Protein AF-A0A729HWI6-F1 (afdb_monomer_lite)

Organism: NCBI:txid224729

Radius of gyration: 14.66 Å; chains: 1; bounding box: 31×27×49 Å

Secondary structure (DSSP, 8-state):
------HHHHHHTT-EEEEEEEEE-TTT--EEEEEEEEEEEEETTEEE-GGGTHHHHHHTT-HHHHHHHH-

Sequence (71 aa):
MKSQLNILQGIMEKQFIPYIQPVVDAETERLIGGEVLMRWRKSDKEILTPEKFLQEAECAGLIIRMTCDLL

Structure (mmCIF, N/CA/C/O backbone):
data_AF-A0A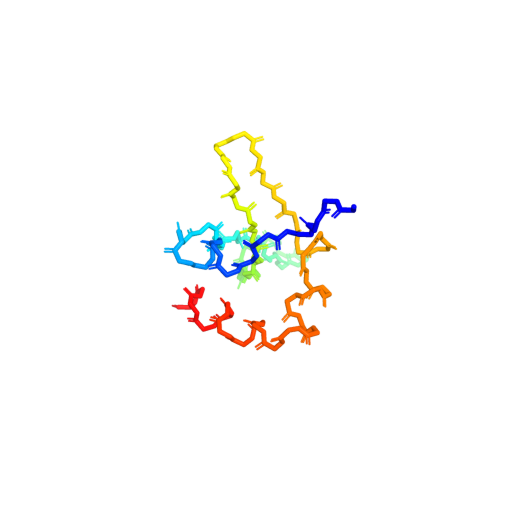729HWI6-F1
#
_entry.id   AF-A0A729HWI6-F1
#
loop_
_atom_site.group_PDB
_atom_site.id
_atom_site.type_symbol
_atom_site.label_atom_id
_atom_site.label_alt_id
_atom_site.label_comp_id
_atom_site.label_asym_id
_atom_site.label_entity_id
_atom_site.label_seq_id
_atom_site.pdbx_PDB_ins_code
_atom_site.Cartn_x
_atom_site.Cartn_y
_atom_site.Cartn_z
_atom_site.occupancy
_atom_site.B_iso_or_equiv
_atom_site.auth_seq_id
_atom_site.auth_comp_id
_atom_site.auth_asym_id
_atom_site.auth_atom_id
_atom_site.pdbx_PDB_model_num
ATOM 1 N N . MET A 1 1 ? -2.451 -6.303 30.236 1.00 39.06 1 MET A N 1
ATOM 2 C CA . MET A 1 1 ? -1.874 -6.406 28.878 1.00 39.06 1 MET A CA 1
ATOM 3 C C . MET A 1 1 ? -2.672 -5.485 27.977 1.00 39.06 1 MET A C 1
ATOM 5 O O . MET A 1 1 ? -3.858 -5.725 27.818 1.00 39.06 1 MET A O 1
ATOM 9 N N . LYS A 1 2 ? -2.090 -4.379 27.498 1.00 37.06 2 LYS A N 1
ATOM 10 C CA . LYS A 1 2 ? -2.773 -3.482 26.554 1.00 37.06 2 LYS A CA 1
ATOM 11 C C . LYS A 1 2 ? -2.869 -4.231 25.218 1.00 37.06 2 LYS A C 1
ATOM 13 O O . LYS A 1 2 ? -1.831 -4.412 24.588 1.00 37.06 2 LYS A O 1
ATOM 18 N N . SER A 1 3 ? -4.050 -4.735 24.846 1.00 41.38 3 SER A N 1
ATOM 19 C CA . SER A 1 3 ? -4.286 -5.300 23.508 1.00 41.38 3 SER A CA 1
ATOM 20 C C . SER A 1 3 ? -3.926 -4.219 22.486 1.00 41.38 3 SER A C 1
ATOM 22 O O . SER A 1 3 ? -4.325 -3.065 22.645 1.00 41.38 3 SER A O 1
ATOM 24 N N . GLN A 1 4 ? -2.909 -4.471 21.665 1.00 57.78 4 GLN A N 1
ATOM 25 C CA . GLN A 1 4 ? -3.038 -5.046 20.321 1.00 57.78 4 GLN A CA 1
ATOM 26 C C . GLN A 1 4 ? -3.861 -4.129 19.408 1.00 57.78 4 GLN A C 1
ATOM 28 O O . GLN A 1 4 ? -4.885 -3.570 19.794 1.00 57.78 4 GLN A O 1
ATOM 33 N N . LEU A 1 5 ? -3.282 -3.831 18.255 1.00 65.56 5 LEU A N 1
ATOM 34 C CA . LEU A 1 5 ? -3.695 -2.783 17.338 1.00 65.56 5 LEU A CA 1
ATOM 35 C C . LEU A 1 5 ? -5.187 -2.946 16.990 1.00 65.56 5 LEU A C 1
ATOM 37 O O . LEU A 1 5 ? -5.567 -3.957 16.427 1.00 65.56 5 LEU A O 1
ATOM 41 N N . ASN A 1 6 ? -6.054 -1.973 17.301 1.00 88.88 6 ASN A N 1
ATOM 42 C CA . ASN A 1 6 ? -7.485 -2.103 16.986 1.00 88.88 6 ASN A CA 1
ATOM 43 C C . ASN A 1 6 ? -7.729 -1.947 15.471 1.00 88.88 6 ASN A C 1
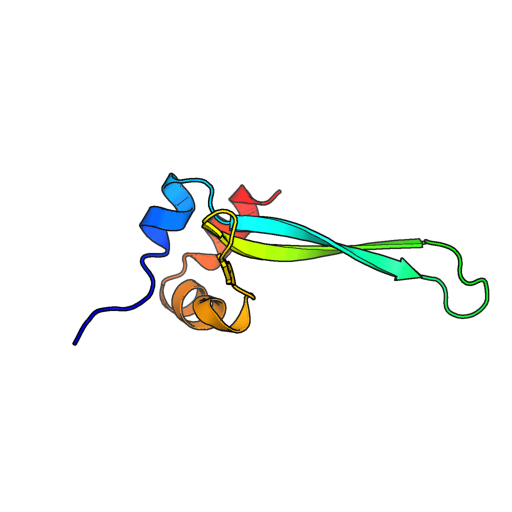ATOM 45 O O . ASN A 1 6 ? -8.030 -0.856 14.983 1.00 88.88 6 ASN A O 1
ATOM 49 N N . ILE A 1 7 ? -7.551 -3.042 14.727 1.00 93.94 7 ILE A N 1
ATOM 50 C CA . ILE A 1 7 ? -7.663 -3.094 13.262 1.00 93.94 7 ILE A CA 1
ATOM 51 C C . ILE A 1 7 ? -9.089 -2.765 12.816 1.00 93.94 7 ILE A C 1
ATOM 53 O O . ILE A 1 7 ? -9.265 -2.010 11.867 1.00 93.94 7 ILE A O 1
ATOM 57 N N . LEU A 1 8 ? -10.110 -3.259 13.525 1.00 94.00 8 LEU A N 1
ATOM 58 C CA . LEU A 1 8 ? -11.512 -2.961 1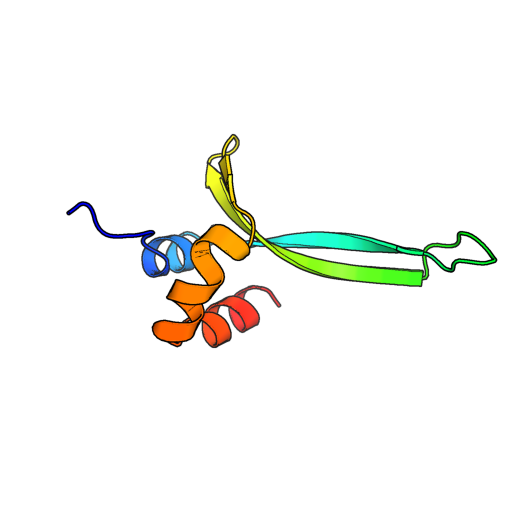3.211 1.00 94.00 8 LEU A CA 1
ATOM 59 C C . LEU A 1 8 ? -11.803 -1.459 13.262 1.00 94.00 8 LEU A C 1
ATOM 61 O O . LEU A 1 8 ? -12.442 -0.933 12.352 1.00 94.00 8 LEU A O 1
ATOM 65 N N . GLN A 1 9 ? -11.293 -0.760 14.282 1.00 94.19 9 GLN A N 1
ATOM 66 C CA . GLN A 1 9 ? -11.401 0.697 14.351 1.00 94.19 9 GLN A CA 1
ATOM 67 C C . GLN A 1 9 ? -10.712 1.354 13.153 1.00 94.19 9 GLN A C 1
ATOM 69 O O . GLN A 1 9 ? -11.309 2.207 12.502 1.00 94.19 9 GLN A O 1
ATOM 74 N N . GLY A 1 10 ? -9.499 0.910 12.811 1.00 94.81 10 GLY A N 1
ATOM 75 C CA . GLY A 1 10 ? -8.772 1.427 11.651 1.00 94.81 10 GLY A CA 1
ATOM 76 C C . GLY A 1 10 ? -9.514 1.225 10.324 1.00 94.81 10 GLY A C 1
ATOM 77 O O . GLY A 1 10 ? -9.481 2.111 9.471 1.00 94.81 10 GLY A O 1
ATOM 78 N N . ILE A 1 11 ? -10.225 0.103 10.159 1.00 95.00 11 ILE A N 1
ATOM 79 C CA . ILE A 1 11 ? -11.079 -0.161 8.989 1.00 95.00 11 ILE A CA 1
ATOM 80 C C . ILE A 1 11 ? -12.239 0.841 8.960 1.00 95.00 11 ILE A C 1
ATOM 82 O O . ILE A 1 11 ? -12.440 1.518 7.952 1.00 95.00 11 ILE A O 1
ATOM 86 N N . MET A 1 12 ? -12.975 0.982 10.069 1.00 94.25 12 MET A N 1
ATOM 87 C CA . MET A 1 12 ? -14.114 1.908 10.162 1.00 94.25 12 MET A CA 1
ATOM 88 C C . MET A 1 12 ? -13.704 3.367 9.917 1.00 94.25 12 MET A C 1
ATOM 90 O O . MET A 1 12 ? -14.443 4.120 9.285 1.00 94.25 12 MET A O 1
ATOM 94 N N . GLU A 1 13 ? -12.513 3.754 10.372 1.00 94.94 13 GLU A N 1
ATOM 95 C CA . GLU A 1 13 ? -11.952 5.099 10.209 1.00 94.94 13 GLU A CA 1
ATOM 96 C C . GLU A 1 13 ? -11.203 5.303 8.878 1.00 94.94 13 GLU A C 1
ATOM 98 O O . GLU A 1 13 ? -10.617 6.366 8.667 1.00 94.94 13 GLU A O 1
ATOM 103 N N . LYS A 1 14 ? -11.207 4.317 7.967 1.00 94.88 14 LYS A N 1
ATOM 104 C CA . LYS A 1 14 ? -10.492 4.361 6.673 1.00 94.88 14 LYS A CA 1
ATOM 105 C C . LYS A 1 14 ? -9.006 4.726 6.810 1.00 94.88 14 LYS A C 1
ATOM 107 O O . LYS A 1 14 ? -8.447 5.493 6.024 1.00 94.88 14 LYS A O 1
ATOM 112 N N . GLN A 1 15 ? -8.358 4.177 7.833 1.00 96.06 15 GLN A N 1
ATOM 113 C CA . GLN A 1 15 ? -6.949 4.429 8.136 1.00 96.06 15 GLN A CA 1
ATOM 114 C C . GLN A 1 15 ? -5.984 3.569 7.314 1.00 96.06 15 GLN A C 1
ATOM 116 O O . GLN A 1 15 ? -4.789 3.865 7.268 1.00 96.06 15 GLN A O 1
ATOM 121 N N . PHE A 1 16 ? -6.481 2.517 6.665 1.00 96.88 16 PHE A N 1
ATOM 122 C CA . PHE A 1 16 ? -5.706 1.703 5.737 1.00 96.88 16 PHE A CA 1
ATOM 123 C C . PHE A 1 16 ? -5.726 2.352 4.354 1.00 96.88 16 PHE A C 1
ATOM 125 O O . PHE A 1 16 ? -6.776 2.462 3.730 1.00 96.88 16 PHE A O 1
ATOM 132 N N . ILE A 1 17 ? -4.567 2.828 3.908 1.00 96.81 17 ILE A N 1
ATOM 133 C CA . ILE A 1 17 ? -4.410 3.626 2.689 1.00 96.81 17 ILE A CA 1
ATOM 134 C C . ILE A 1 17 ? -3.407 2.975 1.729 1.00 96.81 17 ILE A C 1
ATOM 136 O O . ILE A 1 17 ? -2.466 2.316 2.190 1.00 96.81 17 ILE A O 1
ATOM 140 N N . PRO A 1 18 ? -3.571 3.152 0.405 1.00 97.00 18 PRO A N 1
ATOM 141 C CA . PRO A 1 18 ? -2.653 2.590 -0.571 1.00 97.00 18 PRO A CA 1
ATOM 142 C C . PRO A 1 18 ? -1.429 3.492 -0.724 1.00 97.00 18 PRO A C 1
ATOM 144 O O . PRO A 1 18 ? -1.536 4.707 -0.892 1.00 97.00 18 PRO A O 1
ATOM 147 N N . TYR A 1 19 ? -0.253 2.885 -0.686 1.00 97.19 19 TYR A N 1
ATOM 148 C CA . TYR A 1 19 ? 0.979 3.466 -1.203 1.00 97.19 19 TYR A CA 1
ATOM 149 C C . TYR A 1 19 ? 1.294 2.783 -2.526 1.00 97.19 19 TYR A C 1
ATOM 151 O O . TYR A 1 19 ? 1.100 1.578 -2.643 1.00 97.19 19 TYR A O 1
ATOM 159 N N . ILE A 1 20 ? 1.787 3.533 -3.509 1.00 97.38 20 ILE A N 1
ATOM 160 C CA . ILE A 1 20 ? 2.175 2.977 -4.807 1.00 97.38 20 ILE A CA 1
ATOM 161 C C . ILE A 1 20 ? 3.693 3.008 -4.908 1.00 97.38 20 ILE A C 1
ATOM 163 O O . ILE A 1 20 ? 4.290 4.086 -4.892 1.00 97.38 20 ILE A O 1
ATOM 167 N N . GLN A 1 21 ? 4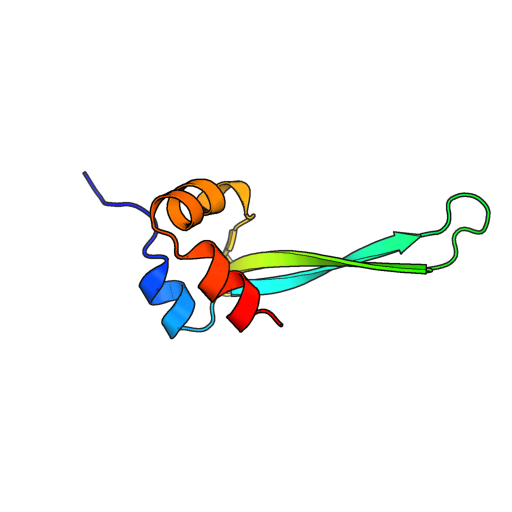.315 1.837 -4.998 1.00 98.00 21 GLN A N 1
ATOM 168 C CA . GLN A 1 21 ? 5.744 1.723 -5.261 1.00 98.00 21 GLN A CA 1
ATOM 169 C C . GLN A 1 21 ? 5.973 1.607 -6.774 1.00 98.00 21 GLN A C 1
ATOM 171 O O . GLN A 1 21 ? 5.460 0.666 -7.376 1.00 98.00 21 GLN A O 1
ATOM 176 N N . PRO A 1 22 ? 6.720 2.532 -7.405 1.00 97.75 22 PRO A N 1
ATOM 177 C CA . PRO A 1 22 ? 7.028 2.454 -8.829 1.00 97.75 22 PRO A CA 1
ATOM 178 C C . PRO A 1 22 ? 7.760 1.159 -9.189 1.00 97.75 22 PRO A C 1
ATOM 180 O O . PRO A 1 22 ? 8.726 0.785 -8.522 1.00 97.75 22 PRO A O 1
ATOM 183 N N . VAL A 1 23 ? 7.336 0.521 -10.277 1.00 98.31 23 VAL A N 1
ATOM 184 C CA . VAL A 1 23 ? 8.063 -0.579 -10.917 1.00 98.31 23 VAL A CA 1
ATOM 185 C C . VAL A 1 23 ? 8.662 -0.044 -12.209 1.00 98.31 23 VAL A C 1
ATOM 187 O O . VAL A 1 23 ? 7.945 0.492 -13.059 1.00 98.31 23 VAL A O 1
ATOM 190 N N . VAL A 1 24 ? 9.980 -0.167 -12.337 1.00 98.12 24 VAL A N 1
ATOM 191 C CA . VAL A 1 24 ? 10.746 0.328 -13.483 1.00 98.12 24 VAL A CA 1
ATOM 192 C C . VAL A 1 24 ? 11.333 -0.834 -14.270 1.00 98.12 24 VAL A C 1
ATOM 194 O O . VAL A 1 24 ? 11.722 -1.852 -13.698 1.00 98.12 24 VAL A O 1
ATOM 197 N N . ASP A 1 25 ? 11.378 -0.679 -15.586 1.00 98.31 25 ASP A N 1
ATOM 198 C CA . ASP A 1 25 ? 12.094 -1.588 -16.469 1.00 98.31 25 ASP A CA 1
ATOM 199 C C . ASP A 1 25 ? 13.606 -1.448 -16.238 1.00 98.31 25 ASP A C 1
ATOM 201 O O . ASP A 1 25 ? 14.133 -0.337 -16.231 1.00 98.31 25 ASP A O 1
ATOM 205 N N . ALA A 1 26 ? 14.303 -2.563 -16.014 1.00 97.38 26 ALA A N 1
ATOM 206 C CA . ALA A 1 26 ? 15.703 -2.545 -15.583 1.00 97.38 26 ALA A CA 1
ATOM 207 C C . ALA A 1 26 ? 16.693 -2.149 -16.692 1.00 97.38 26 ALA A C 1
ATOM 209 O O . ALA A 1 26 ? 17.807 -1.733 -16.383 1.00 97.38 26 ALA A O 1
ATOM 210 N N . GLU A 1 27 ? 16.312 -2.284 -17.965 1.00 98.19 27 GLU A N 1
ATOM 211 C CA . GLU A 1 27 ? 17.176 -1.943 -19.103 1.00 98.19 27 GLU A CA 1
ATOM 212 C C . GLU A 1 27 ? 16.944 -0.507 -19.578 1.00 98.19 27 GLU A C 1
ATOM 214 O O . GLU A 1 27 ? 17.882 0.208 -19.925 1.00 98.19 27 GLU A O 1
ATOM 219 N N . THR A 1 28 ? 15.680 -0.086 -19.616 1.00 97.69 28 THR A N 1
ATOM 220 C CA . THR A 1 28 ? 15.251 1.200 -20.181 1.00 97.69 28 THR A CA 1
ATOM 221 C C . THR A 1 28 ? 14.983 2.271 -19.129 1.00 97.69 28 THR A C 1
ATOM 223 O O . THR A 1 28 ? 14.750 3.423 -19.497 1.00 97.69 28 THR A O 1
ATOM 226 N N . GLU A 1 29 ? 14.963 1.898 -17.845 1.00 96.62 29 GLU A N 1
ATOM 227 C CA . GLU A 1 29 ? 14.625 2.743 -16.688 1.00 96.62 29 GLU A CA 1
ATOM 228 C C . GLU 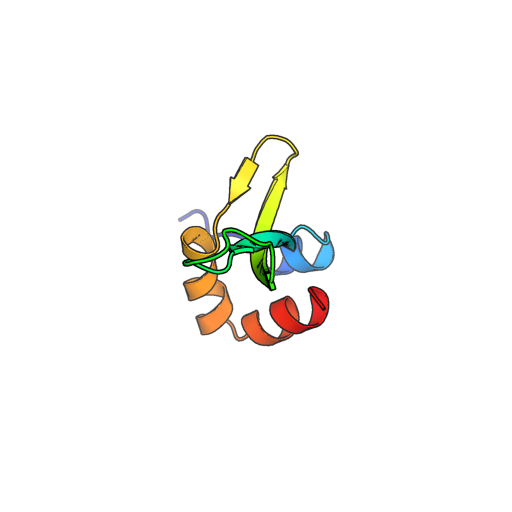A 1 29 ? 13.232 3.394 -16.769 1.00 96.62 29 GLU A C 1
ATOM 230 O O . GLU A 1 29 ? 12.893 4.309 -16.013 1.00 96.62 29 GLU A O 1
ATOM 235 N N . ARG A 1 30 ? 12.380 2.927 -17.687 1.00 98.19 30 ARG A N 1
ATOM 236 C CA . ARG A 1 30 ? 11.032 3.468 -17.861 1.00 98.19 30 ARG A CA 1
ATOM 237 C C . ARG A 1 30 ? 10.110 2.946 -16.771 1.00 98.19 30 ARG A C 1
ATOM 239 O O . ARG A 1 30 ? 10.150 1.773 -16.414 1.00 98.19 30 ARG A O 1
ATOM 246 N N . LEU A 1 31 ? 9.223 3.812 -16.286 1.00 97.94 31 LEU A N 1
ATOM 247 C CA . LEU A 1 31 ? 8.114 3.410 -15.425 1.00 97.94 31 LEU A CA 1
ATOM 248 C C . LEU A 1 31 ? 7.185 2.468 -16.202 1.00 97.94 31 LEU A C 1
ATOM 250 O O . LEU A 1 31 ? 6.608 2.874 -17.211 1.00 97.94 31 LEU A O 1
ATOM 254 N N . ILE A 1 32 ? 7.026 1.238 -15.718 1.00 97.81 32 ILE A N 1
ATOM 255 C CA . ILE A 1 32 ? 6.184 0.208 -16.351 1.00 97.81 32 ILE A CA 1
ATOM 256 C C . ILE A 1 32 ? 4.980 -0.196 -15.500 1.00 97.81 32 ILE A C 1
ATOM 258 O O . ILE A 1 32 ? 4.089 -0.889 -15.985 1.00 97.81 32 ILE A O 1
ATOM 262 N N . GLY A 1 33 ? 4.915 0.251 -14.247 1.00 97.62 33 GLY A N 1
ATOM 263 C CA . GLY A 1 33 ? 3.775 -0.019 -13.382 1.00 97.62 33 GLY A CA 1
ATOM 264 C C . GLY A 1 33 ? 3.989 0.457 -11.954 1.00 97.62 33 GLY A C 1
ATOM 265 O O . GLY A 1 33 ? 4.890 1.247 -11.665 1.00 97.62 33 GLY A O 1
ATOM 266 N N . GLY A 1 34 ? 3.151 -0.045 -11.053 1.00 97.06 34 GLY A N 1
ATOM 267 C CA . GLY A 1 34 ? 3.285 0.200 -9.628 1.00 97.06 34 GLY A CA 1
ATOM 268 C C . GLY A 1 34 ? 2.704 -0.936 -8.800 1.00 97.06 34 GLY A C 1
ATOM 269 O O . GLY A 1 34 ? 1.699 -1.536 -9.176 1.00 97.06 34 GLY A O 1
ATOM 270 N N . GLU A 1 35 ? 3.344 -1.217 -7.673 1.00 97.50 35 GLU A N 1
ATOM 271 C CA . GLU A 1 35 ? 2.848 -2.151 -6.669 1.00 97.50 35 GLU A CA 1
ATOM 272 C C . GLU A 1 35 ? 2.025 -1.391 -5.624 1.00 97.50 35 GLU A C 1
ATOM 274 O O . GLU A 1 35 ? 2.481 -0.388 -5.066 1.00 97.50 35 GLU A O 1
ATOM 279 N N . VAL A 1 36 ? 0.805 -1.866 -5.360 1.00 96.69 36 VAL A N 1
ATOM 280 C CA . VAL A 1 36 ? -0.048 -1.330 -4.295 1.00 96.69 36 VAL A CA 1
ATOM 281 C C . VAL A 1 36 ? 0.368 -1.956 -2.971 1.00 96.69 36 VAL A C 1
ATOM 283 O O . VAL A 1 36 ? 0.256 -3.161 -2.769 1.00 96.69 36 VAL A O 1
ATOM 286 N N . LEU A 1 37 ? 0.794 -1.115 -2.038 1.00 96.94 37 LEU A N 1
ATOM 287 C CA . LEU A 1 37 ? 1.234 -1.508 -0.712 1.00 96.94 37 LEU A CA 1
ATOM 288 C C . LEU A 1 37 ? 0.346 -0.850 0.339 1.00 96.94 37 LEU A C 1
ATOM 290 O O . LEU A 1 37 ? 0.326 0.372 0.482 1.00 96.94 37 LEU A O 1
ATOM 294 N N . MET A 1 38 ? -0.361 -1.654 1.127 1.00 97.50 38 MET A N 1
ATOM 295 C CA . MET A 1 38 ? -1.189 -1.132 2.211 1.00 97.50 38 MET A CA 1
ATOM 296 C C . MET A 1 38 ? -0.321 -0.463 3.287 1.00 97.50 38 MET A C 1
ATOM 298 O O . MET A 1 38 ? 0.758 -0.949 3.646 1.00 97.50 38 MET A O 1
ATOM 302 N N . ARG A 1 39 ? -0.789 0.659 3.825 1.00 97.31 39 ARG A N 1
ATOM 303 C CA . ARG A 1 39 ? -0.217 1.323 5.000 1.00 97.31 39 ARG A CA 1
ATOM 304 C C . ARG A 1 39 ? -1.320 1.664 5.979 1.00 97.31 39 ARG A C 1
ATOM 306 O O . ARG A 1 39 ? -2.419 2.008 5.564 1.00 97.31 39 ARG A O 1
ATOM 313 N N . TRP A 1 40 ? -1.016 1.618 7.269 1.00 96.75 40 TRP A N 1
ATOM 314 C CA . TRP A 1 40 ? -1.950 2.062 8.298 1.00 96.75 40 TRP A CA 1
ATOM 315 C C . TRP A 1 40 ? -1.541 3.441 8.803 1.00 96.75 40 TRP A C 1
ATOM 317 O O . TRP A 1 40 ? -0.582 3.580 9.563 1.00 96.75 40 TRP A O 1
ATOM 327 N N . ARG A 1 41 ? -2.280 4.467 8.383 1.00 96.50 41 ARG A N 1
ATOM 328 C CA . ARG A 1 41 ? -2.12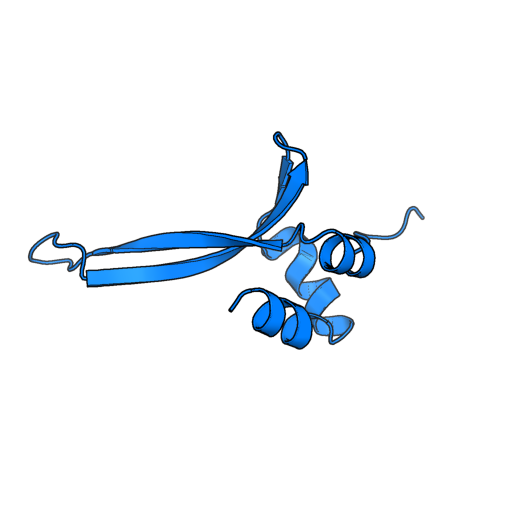7 5.839 8.864 1.00 96.50 41 ARG A CA 1
ATOM 329 C C . ARG A 1 41 ? -2.965 6.050 10.123 1.00 96.50 41 ARG A C 1
ATOM 331 O O . ARG A 1 41 ? -4.161 6.310 10.034 1.00 96.50 41 ARG A O 1
ATOM 338 N N . LYS A 1 42 ? -2.329 5.960 11.291 1.00 91.44 42 LYS A N 1
ATOM 339 C CA . LYS A 1 42 ? -2.976 6.235 12.588 1.00 91.44 42 LYS A CA 1
ATOM 340 C C . LYS A 1 42 ? -3.124 7.726 12.873 1.00 91.44 42 LYS A C 1
ATOM 342 O O . LYS A 1 42 ? -4.037 8.150 13.570 1.00 91.44 42 LYS A O 1
ATOM 347 N N . SER A 1 43 ? -2.199 8.518 12.348 1.00 91.44 43 SER A N 1
ATOM 348 C CA . SER A 1 43 ? -2.226 9.978 12.362 1.00 91.44 43 SER A CA 1
ATOM 349 C C . SER A 1 43 ? -1.355 10.494 11.219 1.00 91.44 43 SER A C 1
ATOM 351 O O . SER A 1 43 ? -0.605 9.722 10.620 1.00 91.44 43 SER A O 1
ATOM 353 N N . ASP A 1 44 ? -1.379 11.796 10.940 1.00 85.44 44 ASP A N 1
ATOM 354 C CA . ASP A 1 44 ? -0.544 12.392 9.883 1.00 85.44 44 ASP A CA 1
ATOM 355 C C . ASP A 1 44 ? 0.969 12.196 10.098 1.00 85.44 44 ASP A C 1
ATOM 357 O O . ASP A 1 44 ? 1.748 12.323 9.156 1.00 85.44 44 ASP A O 1
ATOM 361 N N . LYS A 1 45 ? 1.399 11.870 11.324 1.00 90.06 45 LYS A N 1
ATOM 362 C CA . LYS A 1 45 ? 2.810 11.644 11.678 1.00 90.06 45 LYS A CA 1
ATOM 363 C C . LYS A 1 45 ? 3.161 10.173 11.910 1.00 90.06 45 LYS A C 1
ATOM 365 O O . LYS A 1 45 ? 4.326 9.871 12.156 1.00 90.06 45 LYS A O 1
ATOM 370 N N . GLU A 1 46 ? 2.187 9.264 11.860 1.00 93.06 46 GLU A N 1
ATOM 371 C CA . GLU A 1 46 ? 2.392 7.845 12.157 1.00 93.06 46 GLU A CA 1
ATOM 372 C C . GLU A 1 46 ? 1.770 6.971 11.070 1.00 93.06 46 GLU A C 1
ATOM 374 O O . GLU A 1 46 ? 0.548 6.821 10.971 1.00 93.06 46 GLU A O 1
ATOM 379 N N . ILE A 1 47 ? 2.650 6.368 10.273 1.00 96.00 47 ILE A N 1
ATOM 380 C CA . ILE A 1 47 ? 2.296 5.463 9.187 1.00 96.00 47 ILE A CA 1
ATOM 381 C C . ILE A 1 47 ? 3.006 4.140 9.430 1.00 96.00 47 ILE A C 1
ATOM 383 O O . ILE A 1 47 ? 4.235 4.073 9.446 1.00 96.00 47 ILE A O 1
ATOM 387 N N . LEU A 1 48 ? 2.223 3.086 9.634 1.00 95.88 48 LEU A N 1
ATOM 388 C CA . LEU A 1 48 ? 2.731 1.748 9.898 1.00 95.88 48 LEU A CA 1
ATOM 389 C C . LEU A 1 48 ? 2.797 0.933 8.606 1.00 95.88 48 LEU A C 1
ATOM 391 O O . LEU A 1 48 ? 1.902 0.992 7.754 1.00 95.88 48 LEU A O 1
ATOM 395 N N . THR A 1 49 ? 3.858 0.141 8.486 1.00 96.12 49 THR A N 1
ATOM 396 C CA . THR A 1 49 ? 4.016 -0.864 7.435 1.00 96.12 49 THR A CA 1
ATOM 397 C C . THR A 1 49 ? 3.181 -2.115 7.742 1.00 96.12 49 THR A C 1
ATOM 399 O O . THR A 1 49 ? 2.870 -2.365 8.912 1.00 96.12 49 THR A O 1
ATOM 402 N N . PRO A 1 50 ? 2.836 -2.924 6.719 1.00 95.75 50 PRO A N 1
ATOM 403 C CA . PRO A 1 50 ? 2.072 -4.161 6.880 1.00 95.75 50 PRO A CA 1
ATOM 404 C C . PRO A 1 50 ? 2.628 -5.095 7.946 1.00 95.75 50 PRO A C 1
ATOM 406 O O . PRO A 1 50 ? 1.860 -5.631 8.731 1.00 95.75 50 PRO A O 1
ATOM 409 N N . GLU A 1 51 ? 3.951 -5.220 8.058 1.00 95.12 51 GLU A N 1
ATOM 410 C CA . GLU A 1 51 ? 4.620 -6.075 9.052 1.00 95.12 51 GLU A CA 1
ATOM 411 C C . GLU A 1 51 ? 4.144 -5.845 10.495 1.00 95.12 51 GLU A C 1
ATOM 413 O O . GLU A 1 51 ? 4.219 -6.748 11.324 1.00 95.12 51 GLU A O 1
ATOM 418 N N . LYS A 1 52 ? 3.647 -4.642 10.818 1.00 94.94 52 LYS A N 1
ATOM 419 C CA . LYS A 1 52 ? 3.152 -4.317 12.161 1.00 94.94 52 LYS A CA 1
ATOM 420 C C . LYS A 1 52 ? 1.759 -4.862 12.465 1.00 94.94 52 LYS A C 1
ATOM 422 O O . LYS A 1 52 ? 1.441 -4.979 13.642 1.00 94.94 52 LYS A O 1
ATOM 427 N N . PHE A 1 53 ? 0.932 -5.143 11.458 1.00 94.62 53 PHE A N 1
ATOM 428 C CA . PHE A 1 53 ? -0.483 -5.493 11.653 1.00 94.62 53 PHE A CA 1
ATOM 429 C C . PHE A 1 53 ? -0.964 -6.695 10.831 1.00 94.62 53 PHE A C 1
ATOM 431 O O . PHE A 1 53 ? -2.020 -7.242 11.137 1.00 94.62 53 PHE A O 1
ATOM 438 N N . LEU A 1 54 ? -0.217 -7.115 9.807 1.00 94.62 54 LEU A N 1
ATOM 439 C CA . LEU A 1 54 ? -0.640 -8.131 8.844 1.00 94.62 54 LEU A CA 1
ATOM 440 C C . LEU A 1 54 ? -0.936 -9.469 9.523 1.00 94.62 54 LEU A C 1
ATOM 442 O O . LEU A 1 54 ? -2.010 -10.017 9.317 1.00 94.62 54 LEU A O 1
ATOM 446 N N . GLN A 1 55 ? -0.050 -9.934 10.408 1.00 95.19 55 GLN A N 1
ATOM 447 C CA . GLN A 1 55 ? -0.246 -11.202 11.116 1.00 95.19 55 GLN A CA 1
ATOM 448 C C . GLN A 1 55 ? -1.537 -11.211 11.952 1.00 95.19 55 GLN A C 1
ATOM 450 O O . GLN A 1 55 ? -2.264 -12.199 11.972 1.00 95.19 55 GLN A O 1
ATOM 455 N N . GLU A 1 56 ? -1.850 -10.106 12.635 1.00 94.19 56 GLU A N 1
ATOM 456 C CA . GLU A 1 56 ? -3.085 -9.981 13.417 1.00 94.19 56 GLU A CA 1
ATOM 457 C C . GLU A 1 56 ? -4.316 -9.914 12.497 1.00 94.19 56 GLU A C 1
ATOM 459 O O . GLU A 1 56 ? -5.313 -10.588 12.756 1.00 94.19 56 GLU A O 1
ATOM 464 N N . ALA A 1 57 ? -4.226 -9.178 11.383 1.00 95.50 57 ALA A N 1
ATOM 465 C CA . ALA A 1 57 ? -5.285 -9.098 10.376 1.00 95.50 57 ALA A CA 1
ATOM 466 C C . ALA A 1 57 ? -5.591 -10.458 9.726 1.00 95.50 57 ALA A C 1
ATOM 468 O O . ALA A 1 57 ? -6.759 -10.779 9.498 1.00 95.50 57 ALA A O 1
ATOM 469 N N . GLU A 1 58 ? -4.563 -11.254 9.432 1.00 96.31 58 GLU A N 1
ATOM 470 C CA . GLU A 1 58 ? -4.681 -12.598 8.861 1.00 96.31 58 GLU A CA 1
ATOM 471 C C . GLU A 1 58 ? -5.307 -13.572 9.860 1.00 96.31 58 GLU A C 1
ATOM 473 O O . GLU A 1 58 ? -6.308 -14.214 9.541 1.00 96.31 58 GLU A O 1
ATOM 478 N N . CYS A 1 59 ? -4.785 -13.627 11.090 1.00 94.56 59 CYS A N 1
ATOM 479 C CA . CYS A 1 59 ? -5.332 -14.472 12.155 1.00 94.56 59 CYS A CA 1
ATOM 480 C C . CYS A 1 59 ? -6.798 -14.137 12.475 1.00 94.56 59 CYS A C 1
ATOM 482 O O . CYS A 1 59 ? -7.581 -15.034 12.784 1.00 94.56 59 CYS A O 1
ATOM 484 N N . ALA A 1 60 ? -7.180 -12.860 12.389 1.00 93.56 60 ALA A N 1
ATOM 485 C CA . ALA A 1 60 ? -8.553 -12.406 12.599 1.00 93.56 60 ALA A CA 1
ATOM 486 C C . ALA A 1 60 ? -9.456 -12.549 11.355 1.00 93.56 60 ALA A C 1
ATOM 488 O O . ALA A 1 60 ? -10.644 -12.236 11.429 1.00 93.56 60 ALA A O 1
ATOM 489 N N . GLY A 1 61 ? -8.916 -12.970 10.203 1.00 95.19 61 GLY A N 1
ATOM 490 C CA . GLY A 1 61 ? -9.651 -13.058 8.935 1.00 95.19 61 GLY A CA 1
ATOM 491 C C . GLY A 1 61 ? -10.053 -11.703 8.333 1.00 95.19 61 GLY A C 1
ATOM 492 O O . GLY A 1 61 ? -10.829 -11.652 7.379 1.00 95.19 61 GLY A O 1
ATOM 493 N N . LEU A 1 62 ? -9.531 -10.595 8.865 1.00 96.12 62 LEU A N 1
ATOM 494 C CA . LEU A 1 62 ? -9.846 -9.234 8.424 1.00 96.12 62 LEU A CA 1
ATOM 495 C C . LEU A 1 62 ? -9.096 -8.839 7.151 1.00 96.12 62 LEU A C 1
ATOM 497 O O . LEU A 1 62 ? -9.528 -7.913 6.465 1.00 96.12 62 LEU A O 1
ATOM 501 N N . ILE A 1 63 ? -8.013 -9.545 6.809 1.00 95.88 63 ILE A N 1
ATOM 502 C CA . ILE A 1 63 ? -7.164 -9.201 5.664 1.00 95.88 63 ILE A CA 1
ATOM 503 C C . ILE A 1 63 ? -7.949 -9.121 4.349 1.00 95.88 63 ILE A C 1
ATOM 505 O O . ILE A 1 63 ? -7.763 -8.177 3.593 1.00 95.88 63 ILE A O 1
ATOM 509 N N . ILE A 1 64 ? -8.907 -10.027 4.122 1.00 95.69 64 ILE A N 1
ATOM 510 C CA . ILE A 1 64 ? -9.744 -10.027 2.911 1.00 95.69 64 ILE A CA 1
ATOM 511 C C . ILE A 1 64 ? -10.555 -8.736 2.831 1.00 95.69 64 ILE A C 1
ATOM 513 O O . ILE A 1 64 ? -10.567 -8.066 1.801 1.00 95.69 64 ILE A O 1
ATOM 517 N N . ARG A 1 65 ? -11.208 -8.362 3.938 1.00 95.25 65 ARG A N 1
ATOM 518 C CA . ARG A 1 65 ? -11.999 -7.135 4.004 1.00 95.25 65 ARG A CA 1
ATOM 519 C C . ARG A 1 65 ? -11.123 -5.909 3.764 1.00 95.25 65 ARG A C 1
ATOM 521 O O . ARG A 1 65 ? -11.500 -5.048 2.979 1.00 95.25 65 ARG A O 1
ATOM 528 N N . MET A 1 66 ? -9.956 -5.858 4.403 1.00 95.69 66 MET A N 1
ATOM 529 C CA . MET A 1 66 ? -9.001 -4.762 4.240 1.00 95.69 66 MET A CA 1
ATOM 530 C C . MET A 1 66 ? -8.513 -4.642 2.794 1.00 95.69 66 MET A C 1
ATOM 532 O O . MET A 1 66 ? -8.407 -3.533 2.284 1.00 95.69 66 MET A O 1
ATOM 536 N N . THR A 1 67 ? -8.236 -5.764 2.123 1.00 96.19 67 THR A N 1
ATOM 537 C CA . THR A 1 67 ? -7.842 -5.780 0.709 1.00 96.19 67 THR A CA 1
ATOM 538 C C . THR A 1 67 ? -8.974 -5.298 -0.195 1.00 96.19 67 THR A C 1
ATOM 540 O O . THR A 1 67 ? -8.716 -4.499 -1.087 1.00 96.19 67 THR A O 1
ATOM 543 N N . CYS A 1 68 ? -10.217 -5.732 0.036 1.00 95.12 68 CYS A N 1
ATOM 544 C CA . CYS A 1 68 ? -11.369 -5.263 -0.738 1.00 95.12 68 CYS A CA 1
ATOM 545 C C . CYS A 1 68 ? -11.653 -3.771 -0.535 1.00 95.12 68 CYS A C 1
ATOM 547 O O . CYS A 1 68 ? -11.989 -3.103 -1.500 1.00 95.12 68 CYS A O 1
ATOM 549 N N . ASP A 1 69 ? -11.509 -3.250 0.688 1.00 93.44 69 ASP A N 1
ATOM 550 C CA . ASP A 1 69 ? -11.724 -1.825 0.983 1.00 93.44 69 ASP A CA 1
ATOM 551 C C . ASP A 1 69 ? -10.618 -0.919 0.390 1.00 93.44 69 ASP A C 1
ATOM 553 O O . ASP A 1 69 ? -10.794 0.298 0.321 1.00 93.44 69 ASP A O 1
ATOM 557 N N . LEU A 1 70 ? -9.472 -1.494 0.001 1.00 91.25 70 LEU A N 1
ATOM 558 C CA . LEU A 1 70 ? -8.335 -0.778 -0.587 1.00 91.25 70 LEU A CA 1
ATOM 559 C C . LEU A 1 70 ? -8.451 -0.595 -2.112 1.00 91.25 70 LEU A C 1
ATOM 561 O O . LEU A 1 70 ? -7.780 0.283 -2.658 1.00 91.25 70 LEU A O 1
ATOM 565 N N . LEU A 1 71 ? -9.241 -1.445 -2.778 1.00 82.44 71 LEU A N 1
ATOM 566 C CA . LEU A 1 71 ? -9.479 -1.449 -4.227 1.00 82.44 71 LEU A CA 1
ATOM 567 C C . LEU A 1 71 ? -10.688 -0.578 -4.594 1.00 82.44 71 LEU A C 1
ATOM 569 O O . LEU A 1 71 ? -10.610 0.078 -5.655 1.00 82.44 71 LEU A O 1
#

InterPro domains:
  IPR001633 EAL domain [PF00563] (7-67)
  IPR001633 EAL domain [PS50883] (1-71)
  IPR035919 EAL domain superfamily [G3DSA:3.20.20.450] (2-71)
  IPR035919 EAL domain superfamily [SSF141868] (7-68)

pLDDT: mean 91.99, std 12.73, range [37.06, 98.31]

Foldseek 3Di:
DPDDDPVVVQVVVVQWEWDWAFDADPPPRDGPGTDTFIWGPPDPVDIHHCVRCVVVCVVVVNVVVSVVSHD